Protein AF-A0A2G2WT53-F1 (afdb_monomer)

Solvent-accessible surface area (backbone atoms only — not comparable to full-atom values): 5841 Å² total; per-residue (Å²): 135,78,94,70,87,76,76,59,92,94,59,71,53,71,53,62,77,94,42,42,67,88,46,39,27,55,49,42,68,73,56,59,77,72,56,43,81,51,60,58,69,50,22,72,65,24,91,81,35,51,70,44,26,56,50,20,48,48,52,41,47,54,47,43,53,50,40,47,76,75,67,50,57,38,92,79,45,29,67,59,51,51,57,60,47,35,83,79,29,68,44,36,47,55,56,70,78,106

Foldseek 3Di:
DQPPPDDDPPDAAEDDDPDALLCQLVCCVRRPDRHHYDDDVLQQPQPVHRVLSVVLNVLSNVLNNVCVVVPDDSVPCVVVSLVVSCVVRVSNVSSVVD

InterPro domains:
  IPR000685 Ribulose bisphosphate carboxylase, large subunit, C-terminal [PF00016] (9-97)
  IPR033966 RuBisCO [PTHR42704] (9-98)
  IPR036376 Ribulose bisphosphate carboxylase, large subunit, C-terminal domain superfamily [G3DSA:3.20.20.110] (4-98)
  IPR036376 Ribulose bisphosphate carboxylase, large subunit, C-terminal domain sup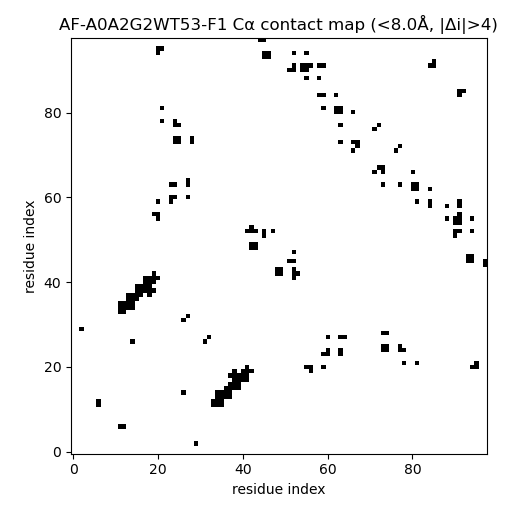erfamily [SSF51649] (8-97)

Mean predicted aligned error: 5.49 Å

Structure (mmCIF, N/CA/C/O backbone):
data_AF-A0A2G2WT53-F1
#
_entry.id   AF-A0A2G2WT53-F1
#
loop_
_atom_site.group_PDB
_atom_site.id
_atom_site.type_symbol
_atom_site.label_atom_id
_atom_site.label_alt_id
_atom_site.label_comp_id
_atom_site.label_asym_id
_atom_site.label_entity_id
_atom_site.label_seq_id
_atom_site.pdbx_PDB_ins_code
_atom_site.Cartn_x
_atom_site.Cartn_y
_atom_site.Cartn_z
_atom_site.occupancy
_atom_site.B_iso_or_equiv
_atom_site.auth_seq_id
_atom_site.auth_comp_id
_atom_site.auth_asym_id
_atom_site.auth_atom_id
_atom_site.pdbx_PDB_model_num
ATOM 1 N N . MET A 1 1 ? -18.597 13.797 0.579 1.00 35.22 1 MET A N 1
ATOM 2 C CA . MET A 1 1 ? -18.974 13.407 -0.796 1.00 35.22 1 MET A CA 1
ATOM 3 C C . MET A 1 1 ? -18.434 12.003 -0.999 1.00 35.22 1 MET A C 1
ATOM 5 O O . MET A 1 1 ? -17.232 11.856 -1.157 1.00 35.22 1 MET A O 1
ATOM 9 N N . SER A 1 2 ? -19.273 10.982 -0.818 1.00 46.00 2 SER A N 1
ATOM 10 C CA . SER A 1 2 ? -18.868 9.589 -1.039 1.00 46.00 2 SER A CA 1
ATOM 11 C C . SER A 1 2 ? -18.890 9.343 -2.542 1.00 46.00 2 SER A C 1
ATOM 13 O O . SER A 1 2 ? -19.917 9.572 -3.168 1.00 46.00 2 SER A O 1
ATOM 15 N N . CYS A 1 3 ? -17.775 8.913 -3.123 1.00 51.41 3 CYS A N 1
ATOM 16 C CA . CYS A 1 3 ? -17.652 8.550 -4.540 1.00 51.41 3 CYS A CA 1
ATOM 17 C C . CYS A 1 3 ? -18.360 7.205 -4.851 1.00 51.41 3 CYS A C 1
ATOM 19 O O . CYS A 1 3 ? -17.872 6.399 -5.633 1.00 51.41 3 CYS A O 1
ATOM 21 N N . GLY A 1 4 ? -19.468 6.914 -4.161 1.00 51.91 4 GLY A N 1
ATOM 22 C CA . GLY A 1 4 ? -20.130 5.607 -4.138 1.00 51.91 4 GLY A CA 1
ATOM 23 C C . GLY A 1 4 ? -21.282 5.452 -5.129 1.00 51.91 4 GLY A C 1
ATOM 24 O O . GLY A 1 4 ? -21.993 4.450 -5.070 1.00 51.91 4 GLY A O 1
ATOM 25 N N . ASP A 1 5 ? -21.490 6.414 -6.025 1.00 58.53 5 ASP A N 1
ATOM 26 C CA . ASP A 1 5 ? -22.601 6.360 -6.969 1.00 58.53 5 ASP A CA 1
ATOM 27 C C . ASP A 1 5 ? -22.179 5.583 -8.229 1.00 58.53 5 ASP A C 1
ATOM 29 O O . ASP A 1 5 ? -21.566 6.123 -9.148 1.00 58.53 5 ASP A O 1
ATOM 33 N N . HIS A 1 6 ? -22.554 4.295 -8.240 1.00 59.69 6 HIS A N 1
ATOM 34 C CA . HIS A 1 6 ? -22.589 3.356 -9.379 1.00 59.69 6 HIS A CA 1
ATOM 35 C C . HIS A 1 6 ? -21.344 2.486 -9.641 1.00 59.69 6 HIS A C 1
ATOM 37 O O . HIS A 1 6 ? -20.758 2.522 -10.722 1.00 59.69 6 HIS A O 1
ATOM 43 N N . ILE A 1 7 ? -21.017 1.574 -8.718 1.00 60.53 7 ILE A N 1
ATOM 44 C CA . ILE A 1 7 ? -20.281 0.354 -9.097 1.00 60.53 7 ILE A CA 1
ATOM 45 C C . ILE A 1 7 ? -21.303 -0.677 -9.594 1.00 60.53 7 ILE A C 1
ATOM 47 O O . ILE A 1 7 ? -22.192 -1.094 -8.851 1.00 60.53 7 ILE A O 1
ATOM 51 N N . HIS A 1 8 ? -21.215 -1.063 -10.868 1.00 63.84 8 HIS A N 1
ATOM 52 C CA . HIS A 1 8 ? -22.028 -2.146 -11.424 1.00 63.84 8 HIS A CA 1
ATOM 53 C C . HIS A 1 8 ? -21.759 -3.456 -10.668 1.00 63.84 8 HIS A C 1
ATOM 55 O O . HIS A 1 8 ? -20.605 -3.815 -10.432 1.00 63.84 8 HIS A O 1
ATOM 61 N N . THR A 1 9 ? -22.816 -4.188 -10.302 1.00 77.81 9 THR A N 1
ATOM 62 C CA . THR A 1 9 ? -22.702 -5.455 -9.567 1.00 77.81 9 THR A CA 1
ATOM 63 C C . THR A 1 9 ? -21.767 -6.425 -10.294 1.00 77.81 9 THR A C 1
ATOM 65 O O . THR A 1 9 ? -22.015 -6.783 -11.444 1.00 77.81 9 THR A O 1
ATOM 68 N N . GLY A 1 10 ? -20.700 -6.851 -9.613 1.00 83.06 10 GLY A N 1
ATOM 69 C CA . GLY A 1 10 ? -19.716 -7.802 -10.140 1.00 83.06 10 GLY A CA 1
ATOM 70 C C . GLY A 1 10 ? -18.520 -7.188 -10.879 1.00 83.06 10 GLY A C 1
ATOM 71 O O . GLY A 1 10 ? -17.719 -7.944 -11.424 1.00 83.06 10 GLY A O 1
ATOM 72 N N . VAL A 1 11 ? -18.365 -5.859 -10.902 1.00 89.56 11 VAL A N 1
ATOM 73 C CA . VAL A 1 11 ? -17.195 -5.180 -11.491 1.00 89.56 11 VAL A CA 1
ATOM 74 C C . VAL A 1 11 ? -16.292 -4.623 -10.390 1.00 89.56 11 VAL A C 1
ATOM 76 O O . VAL A 1 11 ? -16.763 -3.895 -9.521 1.00 89.56 11 VAL A O 1
ATOM 79 N N . LEU A 1 12 ? -14.988 -4.921 -10.452 1.00 92.19 12 LEU A N 1
ATOM 80 C CA . LEU A 1 12 ? -13.989 -4.310 -9.570 1.00 92.19 12 LEU A CA 1
ATOM 81 C C . LEU A 1 12 ? -13.504 -2.972 -10.161 1.00 92.19 12 LEU A C 1
ATOM 83 O O . LEU A 1 12 ? -12.997 -2.970 -11.288 1.00 92.19 12 LEU A O 1
ATOM 87 N N . PRO A 1 13 ? -13.624 -1.838 -9.443 1.00 92.19 13 PRO A N 1
ATOM 88 C CA . PRO A 1 13 ? -13.032 -0.575 -9.866 1.00 92.19 13 PRO A CA 1
ATOM 89 C C . PRO A 1 13 ? -11.503 -0.675 -9.913 1.00 92.19 13 PRO A C 1
ATOM 91 O O . PRO A 1 13 ? -10.874 -1.340 -9.088 1.00 92.19 13 PRO A O 1
ATOM 94 N N . VAL A 1 14 ? -10.897 0.030 -10.868 1.00 94.25 14 VAL A N 1
ATOM 95 C CA . VAL A 1 14 ? -9.440 0.123 -11.004 1.00 94.25 14 VAL A CA 1
ATOM 96 C C . VAL A 1 14 ? -9.016 1.564 -10.747 1.00 94.25 14 VAL A C 1
ATOM 98 O O . VAL A 1 14 ? -9.409 2.461 -11.492 1.00 94.25 14 VAL A O 1
ATOM 101 N N . ALA A 1 15 ? -8.193 1.793 -9.725 1.00 93.69 15 ALA A N 1
ATOM 102 C CA . ALA A 1 15 ? -7.550 3.083 -9.510 1.00 93.69 15 ALA A CA 1
ATOM 103 C C . ALA A 1 15 ? -6.170 3.094 -10.182 1.00 93.69 15 ALA A C 1
ATOM 105 O O . ALA A 1 15 ? -5.325 2.223 -9.949 1.00 93.69 15 ALA A O 1
ATOM 106 N N . LEU A 1 16 ? -5.954 4.083 -11.049 1.00 91.56 16 LEU A N 1
ATOM 107 C CA . LEU A 1 16 ? -4.736 4.257 -11.836 1.00 91.56 16 LEU A CA 1
ATOM 108 C C . LEU A 1 16 ? -4.530 5.735 -12.197 1.00 91.56 16 LEU A C 1
ATOM 110 O O . LEU A 1 16 ? -5.432 6.550 -12.029 1.00 91.56 16 LEU A O 1
ATOM 114 N N . GLY A 1 17 ? -3.361 6.057 -12.757 1.00 90.00 17 GLY A N 1
ATOM 115 C CA . GLY A 1 17 ? -3.034 7.398 -13.254 1.00 90.00 17 GLY A CA 1
ATOM 116 C C . GLY A 1 17 ? -2.269 8.229 -12.226 1.00 90.00 17 GLY A C 1
ATOM 117 O O . GLY A 1 17 ? -2.852 8.787 -11.309 1.00 90.00 17 GLY A O 1
ATOM 118 N N . GLY A 1 18 ? -0.941 8.291 -12.365 1.00 89.50 18 GLY A N 1
ATOM 119 C CA . GLY A 1 18 ? -0.082 9.091 -11.479 1.00 89.50 18 GLY A CA 1
ATOM 120 C C . GLY A 1 18 ? 0.015 8.600 -10.027 1.00 89.50 18 GLY A C 1
ATOM 121 O O . GLY A 1 18 ? 0.618 9.280 -9.204 1.00 89.50 18 GLY A O 1
ATOM 122 N N . ILE A 1 19 ? -0.546 7.430 -9.701 1.00 92.25 19 ILE A N 1
ATOM 123 C CA . ILE A 1 19 ? -0.511 6.896 -8.337 1.00 92.25 19 ILE A CA 1
ATOM 124 C C . ILE A 1 19 ? 0.866 6.322 -7.979 1.00 92.25 19 ILE A C 1
ATOM 126 O O . ILE A 1 19 ? 1.532 5.665 -8.784 1.00 92.25 19 ILE A O 1
ATOM 130 N N . HIS A 1 20 ? 1.258 6.553 -6.731 1.00 91.31 20 HIS A N 1
ATOM 131 C CA . HIS A 1 20 ? 2.454 6.022 -6.073 1.00 91.31 20 HIS A CA 1
ATOM 132 C C . HIS A 1 20 ? 2.133 5.768 -4.593 1.00 91.31 20 HIS A C 1
ATOM 134 O O . HIS A 1 20 ? 1.031 6.066 -4.135 1.00 91.31 20 HIS A O 1
ATOM 140 N N . ILE A 1 21 ? 3.085 5.219 -3.845 1.00 92.62 21 ILE A N 1
ATOM 141 C CA . ILE A 1 21 ? 2.914 4.750 -2.460 1.00 92.62 21 ILE A CA 1
ATOM 142 C C . ILE A 1 21 ? 2.271 5.753 -1.484 1.00 92.62 21 ILE A C 1
ATOM 144 O O . ILE A 1 21 ? 1.523 5.333 -0.608 1.00 92.62 21 ILE A O 1
ATOM 148 N N . TRP A 1 22 ? 2.477 7.065 -1.645 1.00 94.25 22 TRP A N 1
ATOM 149 C CA . TRP A 1 22 ? 1.886 8.074 -0.753 1.00 94.25 22 TRP A CA 1
ATOM 150 C C . TRP A 1 22 ? 0.373 8.236 -0.953 1.00 94.25 22 TRP A C 1
ATOM 152 O O . TRP A 1 22 ? -0.320 8.753 -0.084 1.00 94.25 22 TRP A O 1
ATOM 162 N N . HIS A 1 23 ? -0.167 7.733 -2.064 1.00 95.12 23 HIS A N 1
ATOM 163 C CA . HIS A 1 23 ? -1.607 7.664 -2.286 1.00 95.12 23 HIS A CA 1
ATOM 164 C C . HIS A 1 23 ? -2.256 6.460 -1.592 1.00 95.12 23 HIS A C 1
ATOM 166 O O . HIS A 1 23 ? -3.481 6.412 -1.488 1.00 95.12 23 HIS A O 1
ATOM 172 N N . MET A 1 24 ? -1.470 5.484 -1.123 1.00 96.31 24 MET A N 1
ATOM 173 C CA . MET A 1 24 ? -1.989 4.217 -0.606 1.00 96.31 24 MET A CA 1
ATOM 174 C C . MET A 1 24 ? -2.994 4.393 0.550 1.00 96.31 24 MET A C 1
ATOM 176 O O . MET A 1 24 ? -4.069 3.797 0.462 1.00 96.31 24 MET A O 1
ATOM 180 N N . PRO A 1 25 ? -2.751 5.247 1.571 1.00 97.38 25 PRO A N 1
ATOM 181 C CA . PRO A 1 25 ? -3.721 5.441 2.651 1.00 97.38 25 PRO A CA 1
ATOM 182 C C . PRO A 1 25 ? -5.068 5.974 2.151 1.00 97.38 25 PRO A C 1
ATOM 184 O O . PRO A 1 25 ? -6.119 5.454 2.518 1.00 97.38 25 PRO A O 1
ATOM 187 N N . ALA A 1 26 ? -5.042 6.970 1.260 1.00 96.19 26 ALA A N 1
ATOM 188 C CA . ALA A 1 26 ? -6.251 7.563 0.700 1.00 96.19 26 ALA A CA 1
ATOM 189 C C . ALA A 1 26 ? -7.021 6.570 -0.184 1.00 96.19 26 ALA A C 1
ATOM 191 O O . ALA A 1 26 ? -8.243 6.488 -0.099 1.00 96.19 26 ALA A O 1
ATOM 192 N N . LEU A 1 27 ? -6.318 5.786 -1.006 1.00 95.44 27 LEU A N 1
ATOM 193 C CA . LEU A 1 27 ? -6.932 4.784 -1.881 1.00 95.44 27 LEU A CA 1
ATOM 194 C C . LEU A 1 27 ? -7.634 3.684 -1.074 1.00 95.44 27 LEU A C 1
ATOM 196 O O . LEU A 1 27 ? -8.754 3.311 -1.413 1.00 95.44 27 LEU A O 1
ATOM 200 N N . ILE A 1 28 ? -7.025 3.225 0.021 1.00 96.06 28 ILE A N 1
ATOM 201 C CA . ILE A 1 28 ? -7.619 2.232 0.930 1.00 96.06 28 ILE A CA 1
ATOM 202 C C . ILE A 1 28 ? -8.812 2.805 1.699 1.00 96.06 28 ILE A C 1
ATOM 204 O O . ILE A 1 28 ? -9.797 2.103 1.932 1.00 96.06 28 ILE A O 1
ATOM 208 N N . GLU A 1 29 ? -8.757 4.081 2.073 1.00 94.25 29 GLU A N 1
ATOM 209 C CA . GLU A 1 29 ? -9.878 4.755 2.726 1.00 94.25 29 GLU A CA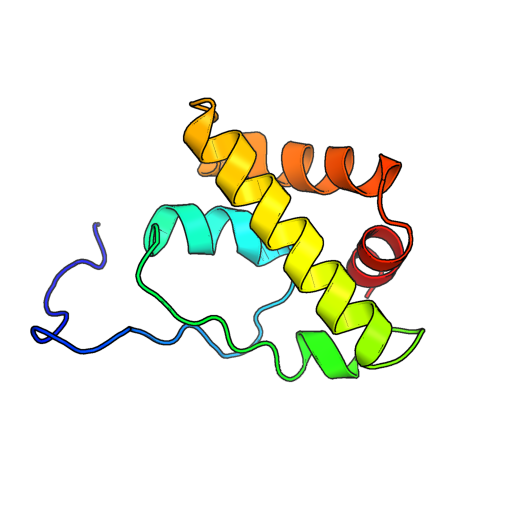 1
ATOM 210 C C . GLU A 1 29 ? -11.075 4.935 1.776 1.00 94.25 29 GLU A C 1
ATOM 212 O O . GLU A 1 29 ? -12.219 4.738 2.183 1.00 94.25 29 GLU A O 1
ATOM 217 N N . ILE A 1 30 ? -10.819 5.253 0.502 1.00 93.50 30 ILE A N 1
ATOM 218 C CA . ILE A 1 30 ? -11.850 5.503 -0.516 1.00 93.50 30 ILE A CA 1
ATOM 219 C C . ILE A 1 30 ? -12.473 4.202 -1.027 1.00 93.50 30 ILE A C 1
ATOM 221 O O . ILE A 1 30 ? -13.696 4.067 -1.028 1.00 93.50 30 ILE A O 1
ATOM 225 N N . PHE A 1 31 ? -11.648 3.262 -1.493 1.00 91.56 31 PHE A N 1
ATOM 226 C CA . PHE A 1 31 ? -12.113 2.059 -2.190 1.00 91.56 31 PHE A CA 1
ATOM 227 C C . PHE A 1 31 ? -12.346 0.864 -1.266 1.00 91.56 31 PHE A C 1
ATOM 229 O O . PHE A 1 31 ? -12.972 -0.111 -1.673 1.00 91.56 31 PHE A O 1
ATOM 236 N N . ARG A 1 32 ? -11.884 0.947 -0.014 1.00 91.19 32 ARG A N 1
ATOM 237 C CA . ARG A 1 32 ? -11.940 -0.142 0.964 1.00 91.19 32 ARG A CA 1
ATOM 238 C C . ARG A 1 32 ? -11.172 -1.372 0.484 1.00 91.19 32 ARG A C 1
ATOM 240 O O . ARG A 1 32 ? -9.949 -1.331 0.543 1.00 91.19 32 ARG A O 1
ATOM 247 N N . ASP A 1 33 ? -11.850 -2.446 0.087 1.00 93.38 33 ASP A N 1
ATOM 248 C CA . ASP A 1 33 ? -11.227 -3.755 -0.173 1.00 93.38 33 ASP A CA 1
ATOM 249 C C . ASP A 1 33 ? -11.386 -4.233 -1.620 1.00 93.38 33 ASP A C 1
ATOM 251 O O . ASP A 1 33 ? -10.464 -4.824 -2.181 1.00 93.38 33 ASP A O 1
ATOM 255 N N . ASP A 1 34 ? -12.518 -3.929 -2.253 1.00 93.12 34 ASP A N 1
ATOM 256 C CA . ASP A 1 34 ? -12.875 -4.470 -3.564 1.00 93.12 34 ASP A CA 1
ATOM 257 C C . ASP A 1 34 ? -12.441 -3.532 -4.689 1.00 93.12 34 ASP A C 1
ATOM 259 O O . ASP A 1 34 ? -13.248 -2.829 -5.295 1.00 93.12 34 ASP A O 1
ATOM 263 N N . PHE A 1 35 ? -11.141 -3.502 -4.969 1.00 93.81 35 PHE A N 1
ATOM 264 C CA . PHE A 1 35 ? -10.572 -2.677 -6.030 1.00 93.81 35 PHE A CA 1
ATOM 265 C C . PHE A 1 35 ? -9.224 -3.209 -6.511 1.00 93.81 35 PHE A C 1
ATOM 267 O O . PHE A 1 35 ? -8.579 -4.039 -5.872 1.00 93.81 35 PHE A O 1
ATOM 274 N N . VAL A 1 36 ? -8.781 -2.703 -7.657 1.00 95.19 36 VAL A N 1
ATOM 275 C CA . VAL A 1 36 ? -7.450 -2.967 -8.204 1.00 95.19 36 VAL A CA 1
ATOM 276 C C . VAL A 1 36 ? -6.647 -1.673 -8.227 1.00 95.19 36 VAL A C 1
ATOM 278 O O . VAL A 1 36 ? -7.134 -0.634 -8.672 1.00 95.19 36 VAL A O 1
ATOM 281 N N . LEU A 1 37 ? -5.388 -1.747 -7.799 1.00 94.50 37 LEU A N 1
ATOM 282 C CA . LEU A 1 37 ? -4.415 -0.666 -7.943 1.00 94.50 37 LEU A CA 1
ATOM 283 C C . LEU A 1 37 ? -3.448 -0.962 -9.079 1.00 94.50 37 LEU A C 1
ATOM 285 O O . LEU A 1 37 ? -2.726 -1.958 -9.038 1.00 94.50 37 LEU A O 1
ATOM 289 N N . GLN A 1 38 ? -3.384 -0.067 -10.063 1.00 93.75 38 GLN A N 1
ATOM 290 C CA . GLN A 1 38 ? -2.425 -0.174 -11.158 1.00 93.75 38 GLN A CA 1
ATOM 291 C C . GLN A 1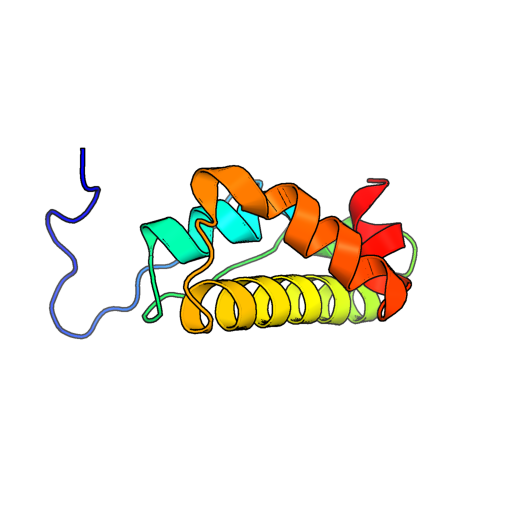 38 ? -1.339 0.902 -11.052 1.00 93.75 38 GLN A C 1
ATOM 293 O O . GLN A 1 38 ? -1.511 2.048 -11.474 1.00 93.75 38 GLN A O 1
ATOM 298 N N . PHE A 1 39 ? -0.174 0.498 -10.548 1.00 89.50 39 PHE A N 1
ATOM 299 C CA . PHE A 1 39 ? 1.029 1.325 -10.506 1.00 89.50 39 PHE A CA 1
ATOM 300 C C . PHE A 1 39 ? 1.803 1.192 -11.826 1.00 89.50 39 PHE A C 1
ATOM 302 O O . PHE A 1 39 ? 2.406 0.159 -12.100 1.00 89.50 39 PHE A O 1
ATOM 309 N N . SER A 1 40 ? 1.757 2.232 -12.664 1.00 83.88 40 SER A N 1
ATOM 310 C CA . SER A 1 40 ? 2.511 2.288 -13.930 1.00 83.88 40 SER A CA 1
ATOM 311 C C . SER A 1 40 ? 3.826 3.055 -13.746 1.00 83.88 40 SER A C 1
ATOM 313 O O . SER A 1 40 ? 4.856 2.454 -13.442 1.00 83.88 40 SER A O 1
ATOM 315 N N . GLY A 1 41 ? 3.793 4.393 -13.813 1.00 76.44 41 GLY A N 1
ATOM 316 C CA . GLY A 1 41 ? 4.969 5.236 -13.547 1.00 76.44 41 GLY A CA 1
ATOM 317 C C 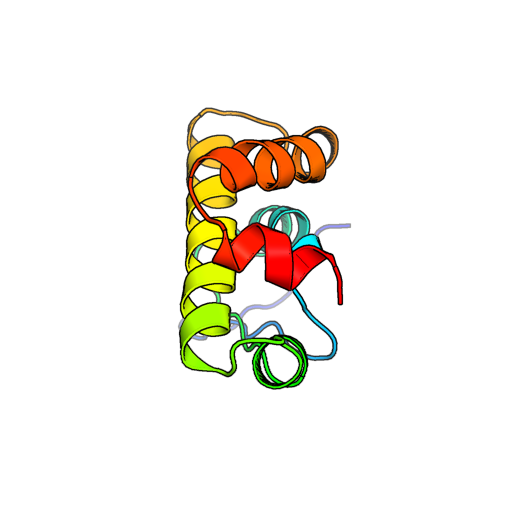. GLY A 1 41 ? 5.548 5.029 -12.144 1.00 76.44 41 GLY A C 1
ATOM 318 O O . GLY A 1 41 ? 6.763 4.919 -11.997 1.00 76.44 41 GLY A O 1
ATOM 319 N N . GLY A 1 42 ? 4.679 4.838 -11.144 1.00 65.75 42 GLY A N 1
ATOM 320 C CA . GLY A 1 42 ? 5.077 4.516 -9.772 1.00 65.75 42 GLY A CA 1
ATOM 321 C C . GLY A 1 42 ? 5.889 3.222 -9.632 1.00 65.75 42 GLY A C 1
ATOM 322 O O . GLY A 1 42 ? 6.538 3.051 -8.610 1.00 65.75 42 GLY A O 1
ATOM 323 N N . THR A 1 43 ? 5.900 2.340 -10.646 1.00 65.12 43 THR A N 1
ATOM 324 C CA . THR A 1 43 ? 6.715 1.112 -10.677 1.00 65.12 43 THR A CA 1
ATOM 325 C C . THR A 1 43 ? 7.994 1.215 -11.495 1.00 65.12 43 THR A C 1
ATOM 327 O O . THR A 1 43 ? 9.004 0.630 -11.105 1.00 65.12 43 THR A O 1
ATOM 330 N N . LEU A 1 44 ? 7.987 1.991 -12.577 1.00 67.31 44 LEU A N 1
ATOM 331 C CA . LEU A 1 44 ? 9.154 2.172 -13.446 1.00 67.31 44 LEU A CA 1
ATOM 332 C C . LEU A 1 44 ? 10.169 3.191 -12.904 1.00 67.31 44 LEU A C 1
ATOM 334 O O . LEU A 1 44 ? 11.324 3.166 -13.318 1.00 67.31 44 LEU A O 1
ATOM 338 N N . GLY A 1 45 ? 9.757 4.072 -11.988 1.00 77.62 45 GLY A N 1
ATOM 339 C CA . GLY A 1 45 ? 10.622 5.101 -11.401 1.00 77.62 45 GLY A CA 1
ATOM 340 C C . GLY A 1 45 ? 11.509 4.628 -10.245 1.00 77.62 45 GLY A C 1
ATOM 341 O O . GLY A 1 45 ? 12.355 5.387 -9.784 1.00 77.62 45 GLY A O 1
ATOM 342 N N . HIS A 1 46 ? 11.342 3.394 -9.758 1.00 85.00 46 HIS A N 1
ATOM 343 C CA . HIS A 1 46 ? 12.067 2.938 -8.573 1.00 85.00 46 HIS A CA 1
ATOM 344 C C . HIS A 1 46 ? 13.570 2.742 -8.868 1.00 85.00 46 HIS A C 1
ATOM 346 O O . HIS A 1 46 ? 13.910 1.955 -9.757 1.00 85.00 46 HIS A O 1
ATOM 352 N N . PRO A 1 47 ? 14.488 3.343 -8.085 1.00 88.88 47 PRO A N 1
ATOM 353 C CA . PRO A 1 47 ? 15.935 3.318 -8.334 1.00 88.88 47 PRO A CA 1
ATOM 354 C C . PRO A 1 47 ? 16.545 1.917 -8.448 1.00 88.88 47 PRO A C 1
ATOM 356 O O . PRO A 1 47 ? 17.543 1.713 -9.132 1.00 88.88 47 PRO A O 1
ATOM 359 N N . TRP A 1 48 ? 15.946 0.929 -7.780 1.00 92.19 48 TRP A N 1
ATOM 360 C CA . TRP A 1 48 ? 16.387 -0.475 -7.820 1.00 92.19 48 TRP A CA 1
ATOM 361 C C . TRP A 1 48 ? 15.612 -1.354 -8.818 1.00 92.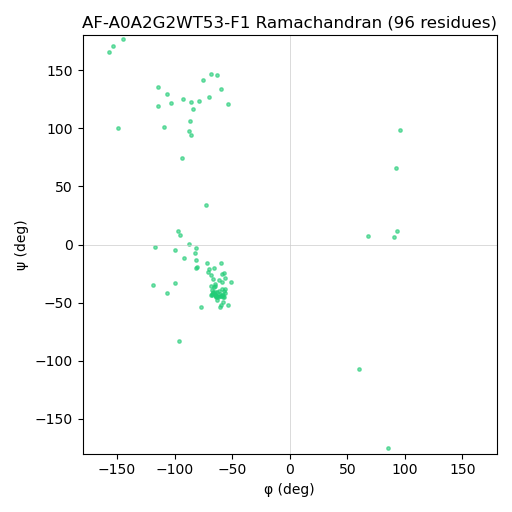19 48 TRP A C 1
ATOM 363 O O . TRP A 1 48 ? 15.720 -2.579 -8.792 1.00 92.19 48 TRP A O 1
ATOM 373 N N . GLY A 1 49 ? 14.816 -0.743 -9.694 1.00 91.00 49 GLY A N 1
ATOM 374 C CA . GLY A 1 49 ? 14.030 -1.420 -10.721 1.00 91.00 49 GLY A CA 1
ATOM 375 C C . GLY A 1 49 ? 12.665 -1.934 -10.252 1.00 91.00 49 GLY A C 1
ATOM 376 O O . GLY A 1 49 ? 12.225 -1.724 -9.118 1.00 91.00 49 GLY A O 1
ATOM 377 N N . ASN A 1 50 ? 11.989 -2.640 -11.162 1.00 90.94 50 ASN A N 1
ATOM 378 C CA . ASN A 1 50 ? 10.560 -2.950 -11.050 1.00 90.94 50 ASN A CA 1
ATOM 379 C C . ASN A 1 50 ? 10.227 -3.908 -9.899 1.00 90.94 50 ASN A C 1
ATOM 381 O O . ASN A 1 50 ? 9.252 -3.694 -9.182 1.00 90.94 50 ASN A O 1
ATOM 385 N N . ALA A 1 51 ? 11.017 -4.970 -9.706 1.00 92.38 51 ALA A N 1
ATOM 386 C CA . ALA A 1 51 ? 10.730 -5.968 -8.674 1.00 92.38 51 ALA A CA 1
ATOM 387 C C . ALA A 1 51 ? 10.790 -5.371 -7.250 1.00 92.38 51 ALA A C 1
ATOM 389 O O . ALA A 1 51 ? 9.863 -5.609 -6.471 1.00 92.38 51 ALA A O 1
ATOM 390 N N . PRO A 1 52 ? 11.799 -4.548 -6.894 1.00 92.25 52 PRO A N 1
ATOM 391 C CA . PRO A 1 52 ? 11.779 -3.789 -5.647 1.00 92.25 52 PRO A CA 1
ATOM 392 C C . PRO A 1 52 ? 10.570 -2.874 -5.487 1.00 92.25 52 PRO A C 1
ATOM 394 O O . PRO A 1 52 ? 9.994 -2.850 -4.401 1.00 92.25 52 PRO A O 1
ATOM 397 N N . CYS A 1 53 ? 10.130 -2.205 -6.555 1.00 90.94 53 CYS A N 1
ATOM 398 C CA . CYS A 1 53 ? 8.930 -1.384 -6.477 1.00 90.94 53 CYS A CA 1
ATOM 399 C C . CYS A 1 53 ? 7.664 -2.199 -6.187 1.00 90.94 53 CYS A C 1
ATOM 401 O O . CYS A 1 53 ? 6.869 -1.819 -5.333 1.00 90.94 53 CYS A O 1
ATOM 403 N N . VAL A 1 54 ? 7.470 -3.339 -6.856 1.00 92.75 54 VAL A N 1
ATOM 404 C CA . VAL A 1 54 ? 6.301 -4.195 -6.596 1.00 92.75 54 VAL A CA 1
ATOM 405 C C . VAL A 1 54 ? 6.246 -4.584 -5.116 1.00 92.75 54 VAL A C 1
ATOM 407 O O . VAL A 1 54 ? 5.177 -4.570 -4.509 1.00 92.75 54 VAL A O 1
ATOM 410 N N . VAL A 1 55 ? 7.403 -4.853 -4.505 1.00 94.94 55 VAL A N 1
ATOM 411 C CA . VAL A 1 55 ? 7.492 -5.097 -3.060 1.00 94.94 55 VAL A CA 1
ATOM 412 C C . VAL A 1 55 ? 7.183 -3.835 -2.248 1.00 94.94 55 VAL A C 1
ATOM 414 O O . VAL A 1 55 ? 6.453 -3.939 -1.270 1.00 94.94 55 VAL A O 1
ATOM 417 N N . ALA A 1 56 ? 7.683 -2.658 -2.634 1.00 94.56 56 ALA A N 1
ATOM 418 C CA . ALA A 1 56 ? 7.372 -1.392 -1.963 1.00 94.56 56 ALA A CA 1
ATOM 419 C C . ALA A 1 56 ? 5.860 -1.104 -1.948 1.00 94.56 56 ALA A C 1
ATOM 421 O O . ALA A 1 56 ? 5.288 -0.884 -0.881 1.00 94.56 56 ALA A O 1
ATOM 422 N N . ASN A 1 57 ? 5.199 -1.212 -3.105 1.00 94.44 57 ASN A N 1
ATOM 423 C CA . ASN A 1 57 ? 3.749 -1.060 -3.232 1.00 94.44 57 ASN A CA 1
ATOM 424 C C . ASN A 1 57 ? 3.007 -2.072 -2.356 1.00 94.44 57 ASN A C 1
ATOM 426 O O . ASN A 1 57 ? 2.070 -1.710 -1.654 1.00 94.44 57 ASN A O 1
ATOM 430 N N . ARG A 1 58 ? 3.445 -3.335 -2.341 1.00 96.00 58 ARG A N 1
ATOM 431 C CA . ARG A 1 58 ? 2.819 -4.361 -1.503 1.00 96.00 58 ARG A CA 1
ATOM 432 C C . ARG A 1 58 ? 2.970 -4.075 -0.007 1.00 96.00 58 ARG A C 1
ATOM 434 O O . ARG A 1 58 ? 2.000 -4.225 0.726 1.00 96.00 58 ARG A O 1
ATOM 441 N N . VAL A 1 59 ? 4.146 -3.642 0.446 1.00 97.38 59 VAL A N 1
ATOM 442 C CA . VAL A 1 59 ? 4.368 -3.295 1.861 1.00 97.38 59 VAL A CA 1
ATOM 443 C C . VAL A 1 59 ? 3.502 -2.104 2.271 1.00 97.38 59 VAL A C 1
ATOM 445 O O . VAL A 1 59 ? 2.858 -2.166 3.313 1.00 97.38 59 VAL A O 1
ATOM 448 N N . ALA A 1 60 ? 3.439 -1.053 1.447 1.00 96.69 60 ALA A N 1
ATOM 449 C CA . ALA A 1 60 ? 2.562 0.090 1.699 1.00 96.69 60 ALA A CA 1
ATOM 450 C C . ALA A 1 60 ? 1.089 -0.343 1.809 1.00 96.69 60 ALA A C 1
ATOM 452 O O . ALA A 1 60 ? 0.387 0.083 2.722 1.00 96.69 60 ALA A O 1
ATOM 453 N N . LEU A 1 61 ? 0.639 -1.227 0.910 1.00 97.12 61 LEU A N 1
ATOM 454 C CA . LEU A 1 61 ? -0.728 -1.748 0.896 1.00 97.12 61 LEU A CA 1
ATOM 455 C C . LEU A 1 61 ? -1.048 -2.486 2.197 1.00 97.12 61 LEU A C 1
ATOM 457 O O . LEU A 1 61 ? -2.029 -2.171 2.867 1.00 97.12 61 LEU A O 1
ATOM 461 N N . GLU A 1 62 ? -0.210 -3.455 2.564 1.00 97.50 62 GLU A N 1
ATOM 462 C CA . GLU A 1 62 ? -0.420 -4.288 3.749 1.00 97.50 62 GLU A CA 1
ATOM 463 C C . GLU A 1 62 ? -0.346 -3.467 5.046 1.00 97.50 62 GLU A C 1
ATOM 465 O O . GLU A 1 62 ? -1.135 -3.710 5.959 1.00 97.50 62 GLU A O 1
ATOM 470 N N . ALA A 1 63 ? 0.527 -2.455 5.114 1.00 98.06 63 ALA A N 1
ATOM 471 C CA . ALA A 1 63 ? 0.596 -1.532 6.247 1.00 98.06 63 ALA A CA 1
ATOM 472 C C . ALA A 1 63 ? -0.700 -0.720 6.407 1.00 98.06 63 ALA A C 1
ATOM 474 O O . ALA A 1 63 ? -1.263 -0.673 7.501 1.00 98.06 63 ALA A O 1
ATOM 475 N N . CYS A 1 64 ? -1.217 -0.138 5.319 1.00 98.06 64 CYS A N 1
ATOM 476 C CA . CYS A 1 64 ? -2.473 0.613 5.347 1.00 98.06 64 CYS A CA 1
ATOM 477 C C . CYS A 1 64 ? -3.674 -0.274 5.696 1.00 98.06 64 CYS A C 1
ATOM 479 O O . CYS A 1 64 ? -4.499 0.117 6.521 1.00 98.06 64 CYS A O 1
ATOM 481 N N . VAL A 1 65 ? -3.772 -1.473 5.110 1.00 97.94 65 VAL A N 1
ATOM 482 C CA . VAL A 1 65 ? -4.857 -2.423 5.413 1.00 97.94 65 VAL A CA 1
ATOM 483 C C . VAL A 1 65 ? -4.811 -2.845 6.876 1.00 97.94 65 VAL A C 1
ATOM 485 O O . VAL A 1 65 ? -5.843 -2.836 7.545 1.00 97.94 65 VAL A O 1
ATOM 488 N N . LYS A 1 66 ? -3.625 -3.178 7.399 1.00 97.88 66 LYS A N 1
ATOM 489 C CA . LYS A 1 66 ? -3.464 -3.552 8.804 1.00 97.88 66 LYS A CA 1
ATOM 490 C C . LYS A 1 66 ? -3.904 -2.420 9.731 1.00 97.88 66 LYS A C 1
ATOM 492 O O . LYS A 1 66 ? -4.753 -2.656 10.582 1.00 97.88 66 LYS A O 1
ATOM 497 N N . ALA A 1 67 ? -3.395 -1.207 9.525 1.00 98.00 67 ALA A N 1
ATOM 498 C CA . ALA A 1 67 ? -3.732 -0.064 10.367 1.00 98.00 67 ALA A CA 1
ATOM 499 C C . ALA A 1 67 ? -5.236 0.258 10.329 1.00 98.00 67 ALA A C 1
ATOM 501 O O . ALA A 1 67 ? -5.858 0.449 11.371 1.00 98.00 67 ALA A O 1
ATOM 502 N N . ARG A 1 68 ? -5.863 0.225 9.145 1.00 97.62 68 ARG A N 1
ATOM 503 C CA . ARG A 1 68 ? -7.321 0.374 9.017 1.00 97.62 68 ARG A CA 1
ATOM 504 C C . ARG A 1 68 ? -8.072 -0.694 9.815 1.00 97.62 68 ARG A C 1
ATOM 506 O O . ARG A 1 68 ? -9.031 -0.378 10.509 1.00 97.62 68 ARG A O 1
ATOM 513 N N . ASN A 1 69 ? -7.641 -1.952 9.725 1.00 97.94 69 ASN A N 1
ATOM 514 C CA . ASN A 1 69 ? -8.267 -3.063 10.444 1.00 97.94 69 ASN A CA 1
ATOM 515 C C . ASN A 1 69 ? -8.057 -2.973 11.969 1.00 97.94 69 ASN A C 1
ATOM 517 O O . ASN A 1 69 ? -8.883 -3.476 12.725 1.00 97.94 69 ASN A O 1
ATOM 521 N N . GLU A 1 70 ? -6.986 -2.317 12.419 1.00 98.12 70 GLU A N 1
ATOM 522 C CA . GLU A 1 70 ? -6.716 -1.988 13.828 1.00 98.12 70 GLU A CA 1
ATOM 523 C C . GLU A 1 70 ? -7.473 -0.730 14.305 1.00 98.12 70 GLU A C 1
ATOM 525 O O . GLU A 1 70 ? -7.442 -0.407 15.491 1.00 98.12 70 GLU A O 1
ATOM 530 N N . GLY A 1 71 ? -8.213 -0.058 13.415 1.00 97.44 71 GLY A N 1
ATOM 531 C CA . GLY A 1 71 ? -9.072 1.084 13.737 1.00 97.44 71 GLY A CA 1
ATOM 532 C C . GLY A 1 71 ? -8.414 2.458 13.584 1.00 97.44 71 GLY A C 1
ATOM 533 O O . GLY A 1 71 ? -9.003 3.449 14.014 1.00 97.44 71 GLY A O 1
ATOM 534 N N . HIS A 1 72 ? -7.231 2.540 12.969 1.00 98.19 72 HIS A N 1
ATOM 535 C CA . HIS A 1 72 ? -6.566 3.814 12.692 1.00 98.19 72 HIS A CA 1
ATOM 536 C C . HIS A 1 72 ? -7.310 4.633 11.633 1.00 98.19 72 HIS A C 1
ATOM 538 O O . HIS A 1 72 ? -7.865 4.100 10.665 1.00 98.19 72 HIS A O 1
ATOM 544 N N . ASN A 1 73 ? -7.259 5.956 11.771 1.00 96.81 73 ASN A N 1
ATOM 545 C CA . ASN A 1 73 ? -7.804 6.891 10.802 1.00 96.81 73 ASN A CA 1
ATOM 546 C C . ASN A 1 73 ? -6.777 7.174 9.699 1.00 96.81 73 ASN A C 1
ATOM 548 O O . ASN A 1 73 ? -5.955 8.083 9.814 1.00 96.81 73 ASN A O 1
ATOM 552 N N . LEU A 1 74 ? -6.857 6.443 8.585 1.00 97.19 74 LEU A N 1
ATOM 553 C CA . LEU A 1 74 ? -5.918 6.590 7.465 1.00 97.19 74 LEU A CA 1
ATOM 554 C C . LEU A 1 74 ? -5.878 8.000 6.854 1.00 97.19 74 LEU A C 1
ATOM 556 O O . LEU A 1 74 ? -4.849 8.385 6.300 1.00 97.19 74 LEU A O 1
ATOM 560 N N . ALA A 1 75 ? -6.955 8.784 6.963 1.00 95.06 75 ALA A N 1
ATOM 561 C CA . ALA A 1 75 ? -6.978 10.159 6.465 1.00 95.06 75 ALA A CA 1
ATOM 562 C C . ALA A 1 75 ? -6.108 11.112 7.304 1.00 95.06 75 ALA A C 1
ATOM 564 O O . ALA A 1 75 ? -5.689 12.153 6.802 1.00 95.06 75 ALA A O 1
ATOM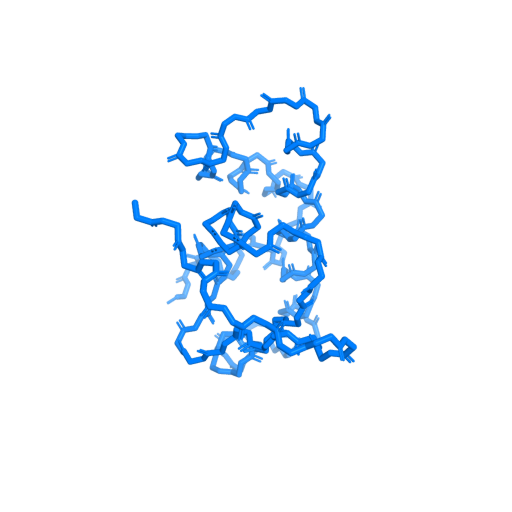 565 N N . GLN A 1 76 ? -5.847 10.771 8.569 1.00 97.19 76 GLN A N 1
ATOM 566 C CA . GLN A 1 76 ? -5.041 11.57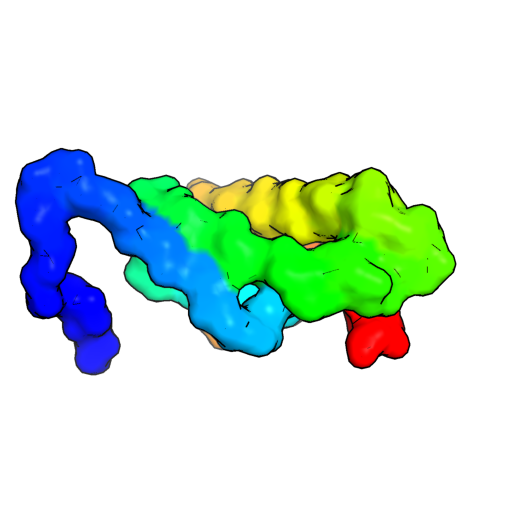3 9.495 1.00 97.19 76 GLN A CA 1
ATOM 567 C C . GLN A 1 76 ? -3.663 10.951 9.743 1.00 97.19 76 GLN A C 1
ATOM 569 O O . GLN A 1 76 ? -2.661 11.656 9.741 1.00 97.19 76 GLN A O 1
ATOM 574 N N . GLU A 1 77 ? -3.611 9.631 9.904 1.00 97.94 77 GLU A N 1
ATOM 575 C CA . GLU A 1 77 ? -2.430 8.876 10.340 1.00 97.94 77 GLU A CA 1
ATOM 576 C C . GLU A 1 77 ? -1.681 8.214 9.166 1.00 97.94 77 GLU A C 1
ATOM 578 O O . GLU A 1 77 ? -0.625 7.612 9.345 1.00 97.94 77 GLU A O 1
ATOM 583 N N . GLY A 1 78 ? -2.206 8.307 7.938 1.00 96.81 78 GLY A N 1
ATOM 584 C CA . GLY A 1 78 ? -1.721 7.544 6.783 1.00 96.81 78 GLY A CA 1
ATOM 585 C C . GLY A 1 78 ? -0.234 7.724 6.468 1.00 96.81 78 GLY A C 1
ATOM 586 O O . GLY A 1 78 ? 0.459 6.747 6.190 1.00 96.81 78 GLY A O 1
ATOM 587 N N . ASN A 1 79 ? 0.272 8.956 6.549 1.00 96.00 79 ASN A N 1
ATOM 588 C CA . ASN A 1 79 ? 1.690 9.233 6.306 1.00 96.00 79 ASN A CA 1
ATOM 589 C C . ASN A 1 79 ? 2.581 8.606 7.381 1.00 96.00 79 ASN A C 1
ATOM 591 O O . ASN A 1 79 ? 3.624 8.043 7.060 1.00 96.00 79 ASN A O 1
ATOM 595 N N . GLU A 1 80 ? 2.160 8.674 8.644 1.00 97.31 80 GLU A N 1
ATOM 596 C CA . GLU A 1 80 ? 2.896 8.094 9.767 1.00 97.31 80 GLU A CA 1
ATOM 597 C C . GLU A 1 80 ? 2.944 6.570 9.649 1.00 97.31 80 GLU A C 1
ATOM 599 O O . GLU A 1 80 ? 4.007 5.983 9.816 1.00 97.31 80 GLU A O 1
ATOM 604 N N . ILE A 1 81 ? 1.844 5.932 9.241 1.00 97.75 81 ILE A N 1
ATOM 605 C CA . ILE A 1 81 ? 1.783 4.484 8.988 1.00 97.75 81 ILE A CA 1
ATOM 606 C C . ILE A 1 81 ? 2.772 4.058 7.891 1.00 97.75 81 ILE A C 1
ATOM 608 O O . ILE A 1 81 ? 3.483 3.063 8.048 1.00 97.75 81 ILE A O 1
ATOM 612 N N . ILE A 1 82 ? 2.851 4.808 6.786 1.00 96.62 82 ILE A N 1
ATOM 613 C CA . ILE A 1 82 ? 3.820 4.540 5.712 1.00 96.62 82 ILE A CA 1
ATOM 614 C C . ILE A 1 82 ? 5.256 4.728 6.217 1.00 96.62 82 ILE A C 1
ATOM 616 O O . ILE A 1 82 ? 6.098 3.860 5.985 1.00 96.62 82 ILE A O 1
ATOM 620 N N . CYS A 1 83 ? 5.524 5.803 6.961 1.00 95.94 83 CYS A N 1
ATOM 621 C CA . CYS A 1 83 ? 6.830 6.052 7.570 1.00 95.94 83 CYS A CA 1
ATOM 622 C C . CYS A 1 83 ? 7.231 4.957 8.569 1.00 95.94 83 CYS A C 1
ATOM 624 O O . CYS A 1 83 ? 8.380 4.524 8.590 1.00 95.94 83 CYS A O 1
ATOM 626 N N . GLU A 1 84 ? 6.302 4.452 9.376 1.00 96.38 84 GLU A N 1
ATOM 627 C CA . GLU A 1 84 ? 6.557 3.350 10.306 1.00 96.38 84 GLU A CA 1
ATOM 628 C C . GLU A 1 84 ? 6.898 2.049 9.568 1.00 96.38 84 GLU A C 1
ATOM 630 O O . GLU A 1 84 ? 7.765 1.285 10.007 1.00 96.38 84 GLU A O 1
ATOM 635 N N . ALA A 1 85 ? 6.298 1.819 8.396 1.00 96.44 85 ALA A N 1
ATOM 636 C CA . ALA A 1 85 ? 6.613 0.672 7.551 1.00 96.44 85 ALA A CA 1
ATOM 637 C C . ALA A 1 85 ? 8.049 0.706 6.982 1.00 96.44 85 ALA A C 1
ATOM 639 O O . ALA A 1 85 ? 8.598 -0.351 6.649 1.00 96.44 85 ALA A O 1
ATOM 640 N N . PHE A 1 86 ? 8.711 1.871 6.932 1.00 94.81 86 PHE A N 1
ATOM 641 C CA . PHE A 1 86 ? 10.110 2.003 6.490 1.00 94.81 86 PHE A CA 1
ATOM 642 C C . PHE A 1 86 ? 11.080 1.176 7.324 1.00 94.81 86 PHE A C 1
ATOM 644 O O . PHE A 1 86 ? 12.052 0.643 6.786 1.00 94.81 86 PHE A O 1
ATOM 651 N N . LYS A 1 87 ? 10.788 1.007 8.620 1.00 93.50 87 LYS A N 1
ATOM 652 C CA . LYS A 1 87 ? 11.607 0.217 9.553 1.00 93.50 87 LYS A CA 1
ATOM 653 C C . LYS A 1 87 ? 11.795 -1.227 9.082 1.00 93.50 87 LYS A C 1
ATOM 655 O O . LYS A 1 87 ? 12.784 -1.864 9.432 1.00 93.50 87 LYS A O 1
ATOM 660 N N . TRP A 1 88 ? 10.868 -1.729 8.269 1.00 91.50 88 TRP A N 1
ATOM 661 C CA . TRP A 1 88 ? 10.802 -3.128 7.854 1.00 91.50 88 TRP A CA 1
ATOM 662 C C . TRP A 1 88 ? 10.986 -3.312 6.339 1.00 91.50 88 TRP A C 1
ATOM 664 O O . TRP A 1 88 ? 11.012 -4.445 5.860 1.00 91.50 88 TRP A O 1
ATOM 674 N N . SER A 1 89 ? 11.129 -2.225 5.566 1.00 95.06 89 SER A N 1
ATOM 675 C CA . SER A 1 89 ? 11.277 -2.283 4.107 1.00 95.06 89 SER A CA 1
ATOM 676 C C . SER A 1 89 ? 12.128 -1.141 3.551 1.00 95.06 89 SER A C 1
ATOM 678 O O . SER A 1 89 ? 11.641 -0.048 3.271 1.00 9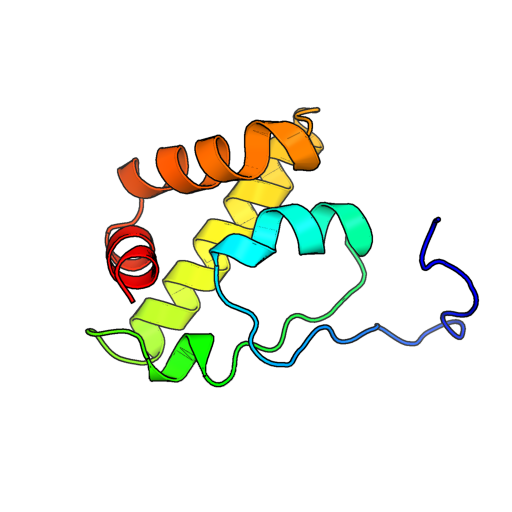5.06 89 SER A O 1
ATOM 680 N N . GLN A 1 90 ? 13.397 -1.437 3.261 1.00 93.19 90 GLN A N 1
ATOM 681 C CA . GLN A 1 90 ? 14.287 -0.509 2.548 1.00 93.19 90 GLN A CA 1
ATOM 682 C C . GLN A 1 90 ? 13.786 -0.169 1.138 1.00 93.19 90 GLN A C 1
ATOM 684 O O . GLN A 1 90 ? 14.010 0.928 0.645 1.00 93.19 90 GLN A O 1
ATOM 689 N N . LYS A 1 91 ? 13.078 -1.099 0.486 1.00 94.00 91 LYS A N 1
ATOM 690 C CA . LYS A 1 91 ? 12.488 -0.869 -0.841 1.00 94.00 91 LYS A CA 1
ATOM 691 C C . LYS A 1 91 ? 11.389 0.189 -0.771 1.00 94.00 91 LYS A C 1
ATOM 693 O O . LYS A 1 91 ? 11.255 0.988 -1.682 1.00 94.00 91 LYS A O 1
ATOM 698 N N . LEU A 1 92 ? 10.620 0.205 0.319 1.00 92.44 92 LEU A N 1
ATOM 699 C CA . LEU A 1 92 ? 9.615 1.239 0.535 1.00 92.44 92 LEU A CA 1
ATOM 700 C C . LEU A 1 92 ? 10.267 2.605 0.777 1.00 92.44 92 LEU A C 1
ATOM 702 O O . LEU A 1 92 ? 9.844 3.568 0.157 1.00 92.44 92 LEU A O 1
ATOM 706 N N . VAL A 1 93 ? 11.331 2.666 1.588 1.00 93.69 93 VAL A N 1
ATOM 707 C CA . VAL A 1 93 ? 12.108 3.904 1.801 1.00 93.69 93 VAL A CA 1
ATOM 708 C C . VAL A 1 93 ? 12.567 4.494 0.474 1.00 93.69 93 VAL A C 1
ATOM 710 O O . VAL A 1 93 ? 12.292 5.647 0.172 1.00 93.69 93 VAL A O 1
ATOM 713 N N . VAL A 1 94 ? 13.206 3.676 -0.357 1.00 90.75 94 VAL A N 1
ATOM 714 C CA . VAL A 1 94 ? 13.738 4.120 -1.648 1.00 90.75 94 VAL A CA 1
ATOM 715 C C . VAL A 1 94 ? 12.629 4.512 -2.628 1.00 90.75 94 VAL A C 1
ATOM 717 O O . VAL A 1 94 ? 12.824 5.401 -3.449 1.00 90.75 94 VAL A O 1
ATOM 720 N N . ALA A 1 95 ? 11.443 3.907 -2.525 1.00 87.81 95 ALA A N 1
ATOM 721 C CA . ALA A 1 95 ? 10.272 4.322 -3.293 1.00 87.81 95 ALA A CA 1
ATOM 722 C C . ALA A 1 95 ? 9.698 5.687 -2.857 1.00 87.81 95 ALA A C 1
ATOM 724 O O . ALA A 1 95 ? 8.973 6.298 -3.636 1.00 87.81 95 ALA A O 1
ATOM 725 N N . CYS A 1 96 ? 9.978 6.154 -1.635 1.00 85.50 96 CYS A N 1
ATOM 726 C CA . CYS A 1 96 ? 9.524 7.452 -1.118 1.00 85.50 96 CYS A CA 1
ATOM 727 C C . CYS A 1 96 ? 10.377 8.635 -1.554 1.00 85.50 96 CYS A C 1
ATOM 729 O O . CYS A 1 96 ? 9.914 9.768 -1.445 1.00 85.50 96 CYS A O 1
ATOM 731 N N . GLU A 1 97 ? 11.611 8.377 -1.974 1.00 80.44 97 GLU A N 1
ATOM 732 C CA . GLU A 1 97 ? 12.599 9.401 -2.322 1.00 80.44 97 GLU A CA 1
ATOM 733 C C . GLU A 1 97 ? 12.508 9.850 -3.791 1.00 80.44 97 GLU A C 1
ATOM 735 O O . GLU A 1 97 ? 13.284 10.706 -4.217 1.00 80.44 97 GLU A O 1
ATOM 740 N N . VAL A 1 98 ? 11.570 9.278 -4.558 1.00 70.38 98 VAL A N 1
ATOM 741 C CA . VAL A 1 98 ? 11.334 9.544 -5.989 1.00 70.38 98 VAL A CA 1
ATOM 742 C C . VAL A 1 98 ? 9.993 10.226 -6.198 1.00 70.38 98 VAL A C 1
ATOM 744 O O . V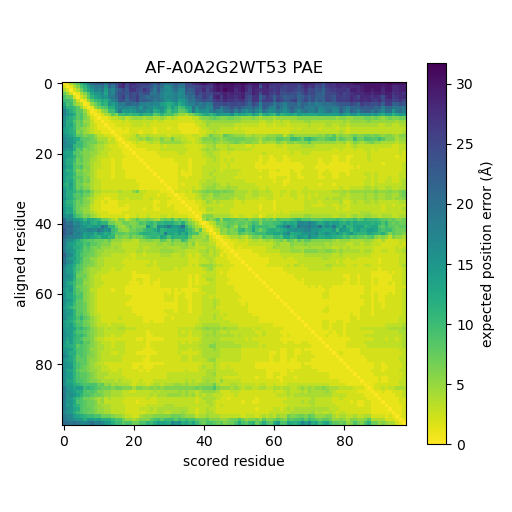AL A 1 98 ? 9.961 11.187 -6.997 1.00 70.38 98 VAL A O 1
#

Secondary structure (DSSP, 8-state):
----S-PPTT---EEESS--GGGHHHHHHHHTTS-EEE-SHHHHT-TT-HHHHHHHHHHHHHHHHHHHHTT--HHHHHHHHHHHHGGG-HHHHHHH--

Nearest PDB structures (foldseek):
  8qj0-assembly1_L  TM=9.935E-01  e=4.515E-11  Spinacia oleracea
  3axm-assembly1_B  TM=9.925E-01  e=9.047E-11  Oryza sativa Japonica Group
  6kyi-assembly1_A  TM=9.944E-01  e=1.281E-10  Oryza sativa
  6hbc-assembly1_B  TM=9.926E-01  e=1.524E-10  Synechococcus elongatus PCC 7942 = FACHB-805
  2v67-assembly1_B  TM=9.836E-01  e=2.881E-10  Chlamydomonas reinhardtii

Radius of gyration: 13.63 Å; Cα contacts (8 Å, |Δi|>4): 118; chains: 1; bounding box: 39×21×28 Å

Organism: Capsicum baccatum (NCBI:txid33114)

Sequence (98 aa):
MSCGDHIHTGVLPVALGGIHIWHMPALIEIFRDDFVLQFSGGTLGHPWGNAPCVVANRVALEACVKARNEGHNLAQEGNEIICEAFKWSQKLVVACEV

pLDDT: mean 88.9, std 12.83, range [35.22, 98.19]